Protein AF-A0A964M1Y5-F1 (afdb_monomer_lite)

Secondary structure (DSSP, 8-state):
----SS-HHHHHHHHHHH-GGGSSTTHHHHHHHHHHHHHHHHHHHHHHHHHHHTSHHHHHHHHHHHHHHHHH-

Sequence (73 aa):
MAVAIVSPNITADLLVESSPGLDSPQGDVYLQALSALLQPALDQVVAAYQAASATRSTQRAFRRFLVNLAEEG

Structure (mmCIF, N/CA/C/O backbone):
data_AF-A0A964M1Y5-F1
#
_entry.id   AF-A0A964M1Y5-F1
#
loop_
_atom_site.group_PDB
_atom_site.id
_atom_site.type_symbol
_atom_site.label_atom_id
_atom_site.label_alt_id
_atom_site.label_comp_id
_atom_site.label_asym_id
_atom_site.label_entity_id
_atom_site.label_seq_id
_atom_site.pdbx_PDB_ins_code
_atom_site.Cartn_x
_atom_site.Cartn_y
_atom_site.Cartn_z
_atom_site.occupancy
_atom_site.B_iso_or_equiv
_atom_site.auth_seq_id
_atom_site.auth_comp_id
_atom_site.auth_asym_id
_atom_site.auth_atom_id
_atom_site.pdbx_PDB_model_num
ATOM 1 N N . MET A 1 1 ? 8.884 6.263 16.870 1.00 33.59 1 MET A N 1
ATOM 2 C CA . MET A 1 1 ? 9.467 5.638 15.666 1.00 33.59 1 MET A CA 1
ATOM 3 C C . MET A 1 1 ? 8.360 4.848 14.997 1.00 33.59 1 MET A C 1
ATOM 5 O O . MET A 1 1 ? 7.916 3.864 15.574 1.00 33.59 1 MET A O 1
ATOM 9 N N . ALA A 1 2 ? 7.825 5.345 13.881 1.00 40.59 2 ALA A N 1
ATOM 10 C CA . ALA A 1 2 ? 6.820 4.615 13.117 1.00 40.59 2 ALA A CA 1
ATOM 11 C C . ALA A 1 2 ? 7.521 3.414 12.477 1.00 40.59 2 ALA A C 1
ATOM 13 O O . ALA A 1 2 ? 8.426 3.583 11.665 1.00 40.59 2 ALA A O 1
ATOM 14 N N . VAL A 1 3 ?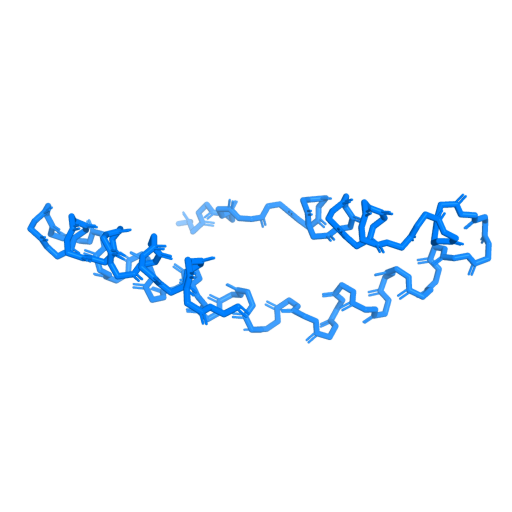 7.165 2.210 12.919 1.00 44.25 3 VAL A N 1
ATOM 15 C CA . VAL A 1 3 ? 7.560 0.977 12.240 1.00 44.25 3 VAL A CA 1
ATOM 16 C C . VAL A 1 3 ? 6.969 1.077 10.840 1.00 44.25 3 VAL A C 1
ATOM 18 O O . VAL A 1 3 ? 5.753 1.216 10.709 1.00 44.25 3 VAL A O 1
ATOM 21 N N . ALA A 1 4 ? 7.812 1.090 9.809 1.00 48.22 4 ALA A N 1
ATOM 22 C CA . ALA A 1 4 ? 7.357 0.986 8.432 1.00 48.22 4 ALA A CA 1
ATOM 23 C C . ALA A 1 4 ? 6.652 -0.372 8.297 1.00 48.22 4 ALA A C 1
ATOM 25 O O . ALA A 1 4 ? 7.295 -1.415 8.253 1.00 48.22 4 ALA A O 1
ATOM 26 N N . ILE A 1 5 ? 5.317 -0.361 8.357 1.00 52.03 5 ILE A N 1
ATOM 27 C CA . ILE A 1 5 ? 4.479 -1.570 8.285 1.00 52.03 5 ILE A CA 1
ATOM 28 C C . ILE A 1 5 ? 4.582 -2.198 6.885 1.00 52.03 5 ILE A C 1
ATOM 30 O O . ILE A 1 5 ? 4.349 -3.391 6.720 1.00 52.03 5 ILE A O 1
ATOM 34 N N . VAL A 1 6 ? 4.998 -1.408 5.895 1.00 51.69 6 VAL A N 1
ATOM 35 C CA . VAL A 1 6 ? 5.286 -1.851 4.536 1.00 51.69 6 VAL A CA 1
ATOM 36 C C . VAL A 1 6 ? 6.764 -1.594 4.284 1.00 51.69 6 VAL A C 1
ATOM 38 O O . VAL A 1 6 ? 7.199 -0.450 4.163 1.00 51.69 6 VAL A O 1
ATOM 41 N N . SER A 1 7 ? 7.551 -2.667 4.272 1.00 57.22 7 SER A N 1
ATOM 42 C CA . SER A 1 7 ? 8.928 -2.594 3.796 1.00 57.22 7 SER A CA 1
ATOM 43 C C . SER A 1 7 ? 8.892 -2.271 2.299 1.00 57.22 7 SER A C 1
ATOM 45 O O . SER A 1 7 ? 8.094 -2.889 1.598 1.00 57.22 7 SER A O 1
ATOM 47 N N . PRO A 1 8 ? 9.753 -1.381 1.778 1.00 59.31 8 PRO A N 1
ATOM 48 C CA . PRO A 1 8 ? 9.821 -1.090 0.341 1.00 59.31 8 PRO A CA 1
ATOM 49 C C . PRO A 1 8 ? 10.033 -2.352 -0.515 1.00 59.31 8 PRO A C 1
ATOM 51 O O . PRO A 1 8 ? 9.601 -2.395 -1.662 1.00 59.31 8 PRO A O 1
ATOM 54 N N . ASN A 1 9 ? 10.602 -3.409 0.074 1.00 63.78 9 ASN A N 1
ATOM 55 C CA . ASN A 1 9 ? 10.711 -4.728 -0.547 1.00 63.78 9 ASN A CA 1
ATOM 56 C C . ASN A 1 9 ? 9.345 -5.359 -0.861 1.00 63.78 9 ASN A C 1
ATOM 58 O O . ASN A 1 9 ? 9.195 -5.925 -1.928 1.00 63.78 9 ASN A O 1
ATOM 62 N N . ILE A 1 10 ? 8.330 -5.202 -0.001 1.00 69.38 10 ILE A N 1
ATOM 63 C CA . ILE A 1 10 ? 6.988 -5.766 -0.244 1.00 69.38 10 ILE A CA 1
A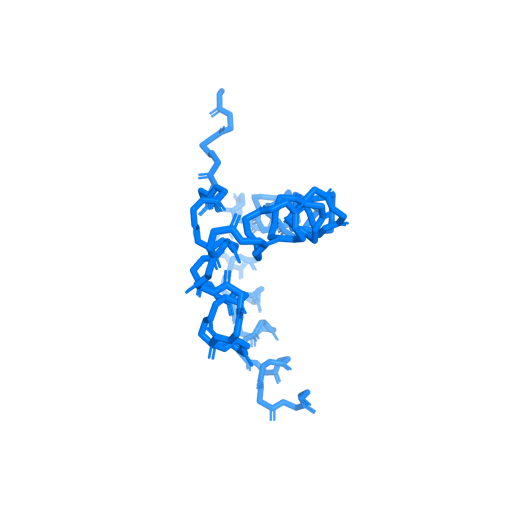TOM 64 C C . ILE A 1 10 ? 6.346 -5.110 -1.471 1.00 69.38 10 ILE A C 1
ATOM 66 O O . ILE A 1 10 ? 5.708 -5.786 -2.270 1.00 69.38 10 ILE A O 1
ATOM 70 N N . THR A 1 11 ? 6.524 -3.798 -1.643 1.00 71.69 11 THR A N 1
ATOM 71 C CA . THR A 1 11 ? 6.016 -3.082 -2.821 1.00 71.69 11 THR A CA 1
ATOM 72 C C . THR A 1 11 ? 6.683 -3.586 -4.098 1.00 71.69 11 THR A C 1
ATOM 74 O O . THR A 1 11 ? 5.996 -3.838 -5.083 1.00 71.69 11 THR A O 1
ATOM 77 N N . ALA A 1 12 ? 8.007 -3.766 -4.074 1.00 72.00 12 ALA A N 1
ATOM 78 C CA . ALA A 1 12 ? 8.753 -4.307 -5.205 1.00 72.00 12 ALA A CA 1
ATOM 79 C C . ALA A 1 12 ? 8.344 -5.757 -5.523 1.00 72.00 12 ALA A C 1
ATOM 81 O O . ALA A 1 12 ? 8.067 -6.065 -6.680 1.00 72.00 12 ALA A O 1
ATOM 82 N N . ASP A 1 13 ? 8.218 -6.607 -4.503 1.00 77.25 13 ASP A N 1
ATOM 83 C CA . ASP A 1 13 ? 7.811 -8.008 -4.643 1.00 77.25 13 ASP A CA 1
ATOM 84 C C . ASP A 1 13 ? 6.409 -8.122 -5.273 1.00 77.25 13 ASP A C 1
ATOM 86 O O . ASP A 1 13 ? 6.218 -8.883 -6.219 1.00 77.25 13 ASP A O 1
ATOM 90 N N . LEU A 1 14 ? 5.443 -7.305 -4.831 1.00 77.00 14 LEU A N 1
ATOM 91 C CA . LEU A 1 14 ? 4.082 -7.276 -5.392 1.00 77.00 14 LEU A CA 1
ATOM 92 C C . LEU A 1 14 ? 4.038 -6.746 -6.834 1.00 77.00 14 LEU A C 1
ATOM 94 O O . LEU A 1 14 ? 3.225 -7.201 -7.644 1.00 77.00 14 LEU A O 1
ATOM 98 N N . LEU A 1 15 ? 4.897 -5.778 -7.171 1.00 78.19 15 LEU A N 1
ATOM 99 C CA . LEU A 1 15 ? 5.025 -5.268 -8.538 1.00 78.19 15 LEU A CA 1
ATOM 100 C C . LEU A 1 15 ? 5.600 -6.334 -9.477 1.00 78.19 15 LEU A C 1
ATOM 102 O O . LEU A 1 15 ? 5.111 -6.474 -10.598 1.00 78.19 15 LEU A O 1
ATOM 106 N N . VAL A 1 16 ? 6.588 -7.106 -9.017 1.00 81.00 16 VAL A N 1
ATOM 107 C CA . VAL A 1 16 ? 7.141 -8.250 -9.758 1.00 81.00 16 VAL A CA 1
ATOM 108 C C . VAL A 1 16 ? 6.112 -9.368 -9.895 1.00 81.00 16 VAL A C 1
ATOM 110 O O . VAL A 1 16 ? 5.947 -9.904 -10.987 1.00 81.00 16 VAL A O 1
ATOM 113 N N . GLU A 1 17 ? 5.375 -9.688 -8.830 1.00 80.56 17 GLU A N 1
ATOM 114 C CA . GLU A 1 17 ? 4.312 -10.698 -8.862 1.00 80.56 17 GLU A CA 1
ATOM 115 C C . GLU A 1 17 ? 3.218 -10.333 -9.877 1.00 80.56 17 GLU A C 1
ATOM 117 O O . GLU A 1 17 ? 2.775 -11.174 -10.659 1.00 80.56 17 GLU A O 1
ATOM 122 N N . SER A 1 18 ? 2.836 -9.054 -9.927 1.00 78.12 18 SER A N 1
ATOM 123 C CA . SER A 1 18 ? 1.839 -8.541 -10.876 1.00 78.12 18 SER A CA 1
ATOM 124 C C . SER A 1 18 ? 2.378 -8.420 -12.307 1.00 78.12 18 SER A C 1
ATOM 126 O O . SER A 1 18 ? 1.612 -8.474 -13.269 1.00 78.12 18 SER A O 1
ATOM 128 N N . SER A 1 19 ? 3.690 -8.228 -12.467 1.00 75.25 19 SER A N 1
ATOM 129 C CA . SER A 1 19 ? 4.352 -8.062 -13.760 1.00 75.25 19 SER A CA 1
ATOM 130 C C . SER A 1 19 ? 5.757 -8.686 -13.749 1.00 75.25 19 SER A C 1
ATOM 132 O O . SER A 1 19 ? 6.749 -7.974 -13.550 1.00 75.25 19 SER A O 1
ATOM 134 N N . PRO A 1 20 ? 5.877 -9.988 -14.080 1.00 77.31 20 PRO A N 1
ATOM 135 C CA . PRO A 1 20 ? 7.142 -10.728 -14.007 1.00 77.31 20 PRO A CA 1
ATOM 136 C C . PRO A 1 20 ? 8.267 -10.160 -14.884 1.00 77.31 20 PRO A C 1
ATOM 138 O O . PRO A 1 20 ? 9.439 -10.388 -14.617 1.00 77.31 20 PRO A O 1
ATOM 141 N N . GLY A 1 21 ? 7.935 -9.385 -15.925 1.00 72.69 21 GLY A N 1
ATOM 142 C CA . GLY A 1 21 ? 8.925 -8.720 -16.784 1.00 72.69 21 GLY A CA 1
ATOM 143 C C . GLY A 1 21 ? 9.760 -7.641 -16.077 1.00 72.69 21 GLY A C 1
ATOM 144 O O . GLY A 1 21 ? 10.764 -7.185 -16.629 1.00 72.69 21 GLY A O 1
ATOM 145 N N . LEU A 1 22 ? 9.358 -7.238 -14.868 1.00 70.62 22 LEU A N 1
ATOM 146 C CA . LEU A 1 22 ? 10.111 -6.313 -14.026 1.00 70.62 22 LEU A CA 1
ATOM 147 C C . LEU A 1 22 ? 11.288 -6.986 -13.303 1.00 70.62 22 LEU A C 1
ATOM 149 O O . LEU A 1 22 ? 12.214 -6.275 -12.931 1.00 70.62 22 LEU A O 1
ATOM 153 N N . ASP A 1 23 ? 11.308 -8.321 -13.189 1.00 75.06 23 ASP A N 1
ATOM 154 C CA . ASP A 1 23 ? 12.443 -9.105 -12.668 1.00 75.06 23 ASP A CA 1
ATOM 155 C C . ASP A 1 23 ? 13.530 -9.272 -13.745 1.00 75.06 23 ASP A C 1
ATOM 157 O O . ASP A 1 23 ? 13.863 -10.360 -14.219 1.00 75.06 23 ASP A O 1
ATOM 161 N N . SER A 1 24 ? 14.016 -8.141 -14.249 1.00 75.44 24 SER A N 1
ATOM 162 C CA . SER A 1 24 ? 15.091 -8.087 -15.231 1.00 75.44 24 SER A CA 1
ATOM 163 C C . SER A 1 24 ? 16.047 -6.942 -14.893 1.00 75.44 24 SER A C 1
ATOM 165 O O . SER A 1 24 ? 15.619 -5.933 -14.336 1.00 75.44 24 SER A O 1
ATOM 167 N N . PRO A 1 25 ? 17.329 -7.014 -15.299 1.00 70.44 25 PRO A N 1
ATOM 168 C CA . PRO A 1 25 ? 18.314 -5.972 -14.980 1.00 70.44 25 PRO A CA 1
ATOM 169 C C . PRO A 1 25 ? 17.943 -4.577 -15.514 1.00 70.44 25 PRO A C 1
ATOM 171 O O . PRO A 1 25 ? 18.465 -3.562 -15.066 1.00 70.44 25 PRO A O 1
ATOM 174 N N . GLN A 1 26 ? 17.073 -4.525 -16.526 1.00 73.19 26 GLN A N 1
ATOM 175 C CA . GLN A 1 26 ? 16.534 -3.290 -17.101 1.00 73.19 26 GLN A CA 1
ATOM 176 C C . GLN A 1 26 ? 15.238 -2.860 -16.390 1.00 73.19 26 GLN A C 1
ATOM 178 O O . GLN A 1 26 ? 14.918 -1.673 -16.368 1.00 73.19 26 GLN A O 1
ATOM 183 N N . GLY A 1 27 ? 14.520 -3.815 -15.791 1.00 71.88 27 GLY A N 1
ATOM 184 C CA . GLY A 1 27 ? 13.306 -3.632 -15.003 1.00 71.88 27 GLY A CA 1
ATOM 185 C C . GLY A 1 27 ? 13.543 -2.978 -13.643 1.00 71.88 27 GLY A C 1
ATOM 186 O O . GLY A 1 27 ? 12.673 -2.234 -13.206 1.00 71.88 27 GLY A O 1
ATOM 187 N N . ASP A 1 28 ? 14.724 -3.136 -13.036 1.00 76.56 28 ASP A N 1
ATOM 188 C CA . ASP A 1 28 ? 15.072 -2.554 -11.725 1.00 76.56 28 ASP A CA 1
ATOM 189 C C . ASP A 1 28 ? 14.836 -1.037 -11.641 1.00 76.56 28 ASP A C 1
ATOM 191 O O . ASP A 1 28 ? 14.318 -0.524 -10.646 1.00 76.56 28 ASP A O 1
ATOM 195 N N . VAL A 1 29 ? 15.169 -0.298 -12.706 1.00 79.88 29 VAL A N 1
ATOM 196 C CA . VAL A 1 29 ? 14.960 1.159 -12.768 1.00 79.88 29 VAL A CA 1
ATOM 197 C C . VAL A 1 29 ? 13.468 1.498 -12.795 1.00 79.88 29 VAL A C 1
ATOM 199 O O . VAL A 1 29 ? 13.023 2.428 -12.119 1.00 79.88 29 VAL A O 1
ATOM 202 N N . TYR A 1 30 ? 12.677 0.725 -13.543 1.00 77.88 30 TYR A N 1
ATOM 203 C CA . TYR A 1 30 ? 11.224 0.886 -13.601 1.00 77.88 30 TYR A CA 1
ATOM 204 C C . TYR A 1 30 ? 10.560 0.477 -12.287 1.00 77.88 30 TYR A C 1
ATOM 206 O O . TYR A 1 30 ? 9.646 1.158 -11.833 1.00 77.88 30 TYR A O 1
ATOM 214 N N . LEU A 1 31 ? 11.061 -0.574 -11.642 1.00 79.62 31 LEU A N 1
ATOM 215 C CA . LEU A 1 31 ? 10.645 -1.034 -10.323 1.00 79.62 31 LEU A CA 1
ATOM 216 C C . LEU A 1 31 ? 10.862 0.034 -9.257 1.00 79.62 31 LEU A C 1
ATOM 218 O O . LEU A 1 31 ? 9.946 0.325 -8.488 1.00 79.62 31 LEU A O 1
ATOM 222 N N . GLN A 1 32 ? 12.039 0.664 -9.238 1.00 80.12 32 GLN A N 1
ATOM 223 C CA . GLN A 1 32 ? 12.323 1.772 -8.328 1.00 80.12 32 GLN A CA 1
ATOM 224 C C . GLN A 1 32 ? 11.424 2.977 -8.603 1.00 80.12 32 GLN A C 1
ATOM 226 O O . GLN A 1 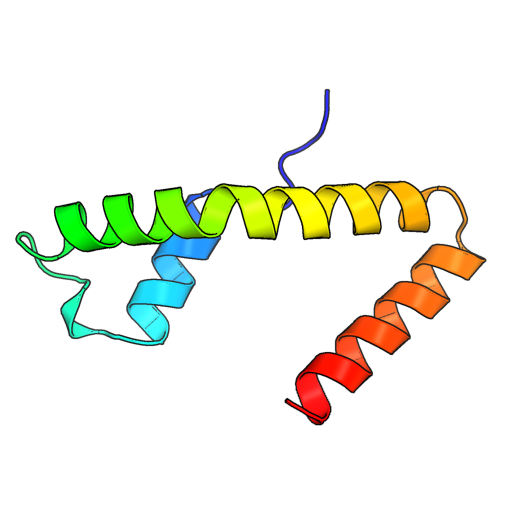32 ? 10.878 3.551 -7.662 1.00 80.12 32 GLN A O 1
ATOM 231 N N . ALA A 1 33 ? 11.230 3.346 -9.871 1.00 81.19 33 ALA A N 1
ATOM 232 C CA . ALA A 1 33 ? 10.371 4.468 -10.238 1.00 81.19 33 ALA A CA 1
ATOM 233 C C . ALA A 1 33 ? 8.904 4.221 -9.844 1.00 81.19 33 ALA A C 1
ATOM 235 O O . ALA A 1 33 ? 8.272 5.085 -9.238 1.00 81.19 33 ALA A O 1
ATOM 236 N N . LEU A 1 34 ? 8.376 3.030 -10.132 1.00 79.62 34 LEU A N 1
ATOM 237 C CA . LEU A 1 34 ? 7.020 2.623 -9.758 1.00 79.62 34 LEU A CA 1
ATOM 238 C C . LEU A 1 34 ? 6.852 2.560 -8.239 1.00 79.62 34 LEU A C 1
ATOM 240 O O . LEU A 1 34 ? 5.882 3.098 -7.709 1.00 79.62 34 LEU A O 1
ATOM 244 N N . SER A 1 35 ? 7.820 1.979 -7.531 1.00 81.31 35 SER A N 1
ATOM 245 C CA . SER A 1 35 ? 7.808 1.929 -6.066 1.00 81.31 35 SER A CA 1
ATOM 246 C C . SER A 1 35 ? 7.805 3.335 -5.467 1.00 81.31 35 SER A C 1
ATOM 248 O O . SER A 1 35 ? 6.999 3.620 -4.588 1.00 81.31 35 SER A O 1
ATOM 250 N N . ALA A 1 36 ? 8.634 4.247 -5.983 1.00 82.50 36 ALA A N 1
ATOM 251 C CA . ALA A 1 36 ? 8.685 5.634 -5.526 1.00 82.50 36 ALA A CA 1
ATOM 252 C C . ALA A 1 36 ? 7.383 6.406 -5.797 1.00 82.50 36 ALA A C 1
ATOM 254 O O . ALA A 1 36 ? 6.988 7.238 -4.983 1.00 82.50 36 ALA A O 1
ATOM 255 N N . LEU A 1 37 ? 6.698 6.124 -6.911 1.00 83.44 37 LEU A N 1
ATOM 256 C CA . LEU A 1 37 ? 5.393 6.714 -7.225 1.00 83.44 37 LEU A CA 1
ATOM 257 C C . LEU A 1 37 ? 4.279 6.195 -6.308 1.00 83.44 37 LEU A C 1
ATOM 259 O O . LEU A 1 37 ? 3.371 6.950 -5.964 1.00 83.44 37 LEU A O 1
ATOM 263 N N . LEU A 1 38 ? 4.344 4.924 -5.910 1.00 80.50 38 LEU A N 1
ATOM 264 C CA . LEU A 1 38 ? 3.337 4.282 -5.062 1.00 80.50 38 LEU A CA 1
ATOM 265 C C . LEU A 1 38 ? 3.564 4.527 -3.566 1.00 80.50 38 LEU A C 1
ATOM 267 O O . LEU A 1 38 ? 2.601 4.530 -2.797 1.00 80.50 38 LEU A O 1
ATOM 271 N N . GLN A 1 39 ? 4.808 4.780 -3.151 1.00 79.94 39 GLN A N 1
ATOM 272 C CA . GLN A 1 39 ? 5.181 4.963 -1.748 1.00 79.94 39 GLN A CA 1
ATOM 273 C C . GLN A 1 39 ? 4.318 6.005 -1.009 1.00 79.94 39 GLN A C 1
ATOM 275 O O . GLN A 1 39 ? 3.820 5.675 0.066 1.00 79.94 39 GLN A O 1
ATOM 280 N N . PRO A 1 40 ? 4.025 7.205 -1.558 1.00 84.62 40 PRO A N 1
ATOM 281 C CA . PRO A 1 40 ? 3.206 8.197 -0.859 1.00 84.62 40 PRO A CA 1
ATOM 282 C C . PRO A 1 40 ? 1.775 7.720 -0.584 1.00 84.62 40 PRO A C 1
ATOM 284 O O . PRO A 1 40 ? 1.199 8.049 0.452 1.00 84.62 40 PRO A O 1
ATOM 287 N N . ALA A 1 41 ? 1.191 6.943 -1.501 1.00 82.38 41 ALA A N 1
ATOM 288 C CA . ALA A 1 41 ? -0.147 6.386 -1.324 1.00 82.38 41 ALA A CA 1
ATOM 289 C C . ALA A 1 41 ? -0.142 5.271 -0.267 1.00 82.38 41 ALA A C 1
ATOM 291 O O . ALA A 1 41 ? -1.012 5.234 0.605 1.00 82.38 41 ALA A O 1
ATOM 292 N N . LEU A 1 42 ? 0.874 4.404 -0.291 1.00 79.56 42 LEU A N 1
ATOM 293 C CA . LEU A 1 42 ? 1.063 3.362 0.720 1.00 79.56 42 LEU A CA 1
ATOM 294 C C . LEU A 1 42 ? 1.279 3.962 2.114 1.00 79.56 42 LEU A C 1
ATOM 296 O O . LEU A 1 42 ? 0.656 3.516 3.078 1.00 79.56 42 LEU A O 1
ATOM 300 N N . ASP A 1 43 ? 2.085 5.018 2.218 1.00 81.50 43 ASP A N 1
ATOM 301 C CA . ASP A 1 43 ? 2.331 5.729 3.471 1.00 81.50 43 ASP A CA 1
ATOM 302 C C . ASP A 1 43 ? 1.032 6.324 4.043 1.00 81.50 43 ASP A C 1
ATOM 304 O O . ASP A 1 43 ? 0.797 6.243 5.251 1.00 81.50 43 ASP A O 1
ATOM 308 N N . GLN A 1 44 ? 0.142 6.856 3.194 1.00 82.94 44 GLN A N 1
ATOM 309 C CA . GLN A 1 44 ? -1.179 7.335 3.623 1.00 82.94 44 GLN A CA 1
ATOM 310 C C . GLN A 1 44 ? -2.060 6.208 4.172 1.00 82.94 44 GLN A C 1
ATOM 312 O O . GLN A 1 44 ? -2.691 6.382 5.218 1.00 82.94 44 GLN A O 1
ATOM 317 N N . VAL A 1 45 ? -2.086 5.044 3.517 1.00 80.19 45 VAL A N 1
ATOM 318 C CA . VAL A 1 45 ? -2.846 3.876 3.993 1.00 80.19 45 VAL A CA 1
ATOM 319 C C . VAL A 1 45 ? -2.292 3.378 5.328 1.00 80.19 45 VAL A C 1
ATOM 321 O O . VAL A 1 45 ? -3.060 3.106 6.253 1.00 80.19 45 VAL A O 1
ATOM 324 N N . VAL A 1 46 ? -0.966 3.317 5.473 1.00 80.50 46 VAL A N 1
ATOM 325 C CA . VAL A 1 46 ? -0.304 2.936 6.729 1.00 80.50 46 VAL A CA 1
ATOM 326 C C . VAL A 1 46 ? -0.612 3.939 7.839 1.00 80.50 46 VAL A C 1
ATOM 328 O O . VAL A 1 46 ? -0.945 3.526 8.949 1.00 80.50 46 VAL A O 1
ATOM 331 N N . ALA A 1 47 ? -0.555 5.243 7.562 1.00 81.38 47 ALA A N 1
ATOM 332 C CA . ALA A 1 47 ? -0.888 6.281 8.535 1.00 81.38 47 ALA A CA 1
ATOM 333 C C . ALA A 1 47 ? -2.361 6.203 8.974 1.00 81.38 47 ALA A C 1
ATOM 335 O O . ALA A 1 47 ? -2.657 6.263 10.170 1.00 81.38 47 ALA A O 1
ATOM 336 N N . ALA A 1 48 ? -3.282 5.995 8.028 1.00 80.00 48 ALA A N 1
ATOM 337 C CA . ALA A 1 48 ? -4.699 5.796 8.316 1.00 80.00 48 ALA A CA 1
ATOM 338 C C . ALA A 1 48 ? -4.933 4.534 9.162 1.00 80.00 48 ALA A C 1
ATOM 340 O O . ALA A 1 48 ? -5.674 4.576 10.147 1.00 80.00 48 ALA A O 1
ATOM 341 N N . TYR A 1 49 ? -4.247 3.433 8.840 1.00 76.81 49 TYR A N 1
ATOM 342 C CA . TYR A 1 49 ? -4.289 2.211 9.640 1.00 76.81 49 TYR A CA 1
ATOM 343 C C . TYR A 1 49 ? -3.754 2.447 11.055 1.00 76.81 49 TYR A C 1
ATOM 345 O O . TYR A 1 49 ? -4.389 2.031 12.021 1.00 76.81 49 TYR A O 1
ATOM 353 N N . GLN A 1 50 ? -2.622 3.140 11.207 1.00 78.44 50 GLN A N 1
ATOM 354 C CA . GLN A 1 50 ? -2.054 3.464 12.518 1.00 78.44 50 GLN A CA 1
ATOM 355 C C . GLN A 1 50 ? -3.036 4.288 13.359 1.00 78.44 50 GLN A C 1
ATOM 357 O O . GLN A 1 50 ? -3.298 3.929 14.509 1.00 78.44 50 GLN A O 1
ATOM 362 N N . ALA A 1 51 ? -3.653 5.316 12.772 1.00 80.62 51 ALA A N 1
ATOM 363 C CA . ALA A 1 51 ? -4.680 6.121 13.428 1.00 80.62 51 ALA A CA 1
ATOM 364 C C . ALA A 1 51 ? -5.903 5.281 13.846 1.00 80.62 51 ALA A C 1
ATOM 366 O O . ALA A 1 51 ? -6.368 5.380 14.981 1.00 80.62 51 ALA A O 1
ATOM 367 N N . ALA A 1 52 ? -6.384 4.394 12.971 1.00 75.81 52 ALA A N 1
ATOM 368 C CA . ALA A 1 52 ? -7.489 3.484 13.271 1.00 75.81 52 ALA A CA 1
ATOM 369 C C . ALA A 1 52 ? -7.117 2.421 14.321 1.00 75.81 52 ALA A C 1
ATOM 371 O O . ALA A 1 52 ? -7.960 1.989 15.107 1.00 75.81 52 ALA A O 1
ATOM 372 N N . SER A 1 53 ? -5.852 2.004 14.367 1.00 74.00 53 SER A N 1
ATOM 373 C CA . SER A 1 53 ? -5.351 0.988 15.297 1.00 74.00 53 SER A 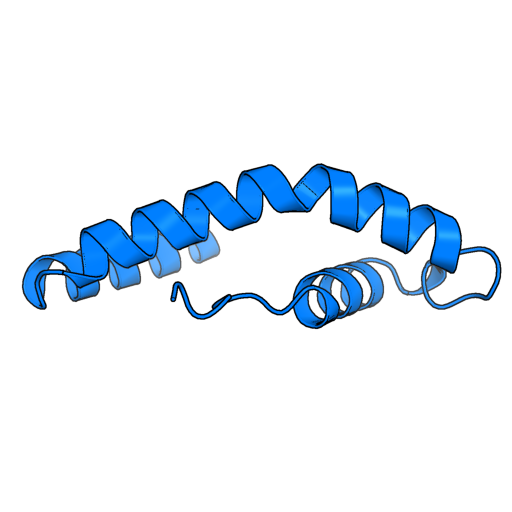CA 1
ATOM 374 C C . SER A 1 53 ? -5.195 1.485 16.738 1.00 74.00 53 SER A C 1
ATOM 376 O O . SER A 1 53 ? -5.043 0.669 17.647 1.00 74.00 53 SER A O 1
ATOM 378 N N . ALA A 1 54 ? -5.315 2.798 16.972 1.00 78.81 54 ALA A N 1
ATOM 379 C CA . ALA A 1 54 ? -5.282 3.395 18.307 1.00 78.81 54 ALA A CA 1
ATOM 380 C C . ALA A 1 54 ? -6.408 2.882 19.227 1.00 78.81 54 ALA A C 1
ATOM 382 O O . ALA A 1 54 ? -6.303 2.956 20.449 1.00 78.81 54 ALA A O 1
ATOM 383 N N . THR A 1 55 ? -7.496 2.344 18.665 1.00 81.88 55 THR A N 1
ATOM 384 C CA . THR A 1 55 ? -8.600 1.745 19.427 1.00 81.88 55 THR A CA 1
ATOM 385 C C . THR A 1 55 ? -8.954 0.372 18.858 1.00 81.88 55 THR A C 1
ATOM 387 O O . THR A 1 55 ? -9.179 0.229 17.659 1.00 81.88 55 THR A O 1
ATOM 390 N N . ARG A 1 56 ? -9.065 -0.658 19.712 1.00 77.50 56 ARG A N 1
ATOM 391 C CA . ARG A 1 56 ? -9.342 -2.046 19.272 1.00 77.50 56 ARG A CA 1
ATOM 392 C C . ARG A 1 56 ? -10.634 -2.196 18.455 1.00 77.50 56 ARG A C 1
ATOM 394 O O . ARG A 1 56 ? -10.699 -3.054 17.575 1.00 77.50 56 ARG A O 1
ATOM 401 N N . SER A 1 57 ? -11.666 -1.406 18.754 1.00 82.25 57 SER A N 1
ATOM 402 C CA . SER A 1 57 ? -12.929 -1.397 18.000 1.00 82.25 57 SER A CA 1
ATOM 403 C C . SER A 1 57 ? -12.727 -0.849 16.587 1.00 82.25 57 SER A C 1
ATOM 405 O O . SER A 1 57 ? -13.108 -1.502 15.616 1.00 82.25 57 SER A O 1
ATOM 407 N N . THR A 1 58 ? -12.061 0.298 16.475 1.00 79.19 58 THR A N 1
ATOM 408 C CA . THR A 1 58 ? -11.748 0.969 15.211 1.00 79.19 58 THR A CA 1
ATOM 409 C C . THR A 1 58 ? -10.805 0.129 14.349 1.00 79.19 58 THR A C 1
ATOM 411 O O . THR A 1 58 ? -11.056 -0.031 13.159 1.00 79.19 58 THR A O 1
ATOM 414 N N . GLN A 1 59 ? -9.813 -0.538 14.947 1.00 78.94 59 GLN A N 1
ATOM 415 C CA . GLN A 1 59 ? -8.944 -1.491 14.251 1.00 78.94 59 GLN A CA 1
ATOM 416 C C . GLN A 1 59 ? -9.735 -2.648 13.622 1.00 78.94 59 GLN A C 1
ATOM 418 O O . GLN A 1 59 ? -9.504 -3.020 12.473 1.00 78.94 59 GLN A O 1
ATOM 423 N N . ARG A 1 60 ? -10.682 -3.234 14.371 1.00 82.69 60 ARG A N 1
ATOM 424 C CA . ARG A 1 60 ? -11.540 -4.320 13.870 1.00 82.69 60 ARG A CA 1
ATOM 425 C C . ARG A 1 60 ? -12.440 -3.855 12.731 1.00 82.69 60 ARG A C 1
ATOM 427 O O . ARG A 1 60 ? -12.590 -4.592 11.760 1.00 82.69 60 ARG A O 1
ATOM 434 N N . ALA A 1 61 ? -13.029 -2.667 12.852 1.00 83.31 61 ALA A N 1
ATOM 435 C CA . ALA A 1 61 ? -13.863 -2.083 11.807 1.00 83.31 61 ALA A CA 1
ATOM 436 C C . ALA A 1 61 ? -13.045 -1.798 10.540 1.00 83.31 61 ALA A C 1
ATOM 438 O O . ALA A 1 61 ? -13.442 -2.207 9.455 1.00 83.31 61 ALA A O 1
ATOM 439 N N . PHE A 1 62 ? -11.861 -1.202 10.688 1.00 79.88 62 PHE A N 1
ATOM 440 C CA . PHE A 1 62 ? -10.965 -0.903 9.575 1.00 79.88 62 PHE A CA 1
ATOM 441 C C . PHE A 1 62 ? -10.452 -2.172 8.884 1.00 79.88 62 PHE A C 1
ATOM 443 O O . PHE A 1 62 ? -10.435 -2.247 7.663 1.00 79.88 62 PHE A O 1
ATOM 450 N N . ARG A 1 63 ? -10.119 -3.225 9.643 1.00 80.88 63 ARG A N 1
ATOM 451 C CA . ARG A 1 63 ? -9.740 -4.520 9.059 1.00 80.88 63 ARG A CA 1
ATOM 452 C C . ARG A 1 63 ? -10.870 -5.128 8.226 1.00 80.88 63 ARG A C 1
ATOM 454 O O . ARG A 1 63 ? -10.596 -5.672 7.167 1.00 80.88 63 ARG A O 1
ATOM 461 N N . ARG A 1 64 ? -12.122 -5.041 8.690 1.00 84.56 64 ARG A N 1
ATOM 462 C CA . ARG A 1 64 ? -13.288 -5.497 7.911 1.00 84.56 64 ARG A CA 1
ATOM 463 C C . ARG A 1 64 ? -13.495 -4.654 6.658 1.00 84.56 64 ARG A C 1
ATOM 465 O O . ARG A 1 64 ? -13.740 -5.215 5.605 1.00 84.56 64 ARG A O 1
ATOM 472 N N . PHE A 1 65 ? -13.350 -3.336 6.773 1.00 82.31 65 PHE A N 1
ATOM 473 C CA . PHE A 1 65 ? -13.423 -2.431 5.629 1.00 82.31 65 PHE A CA 1
ATOM 474 C C . PHE A 1 65 ? -12.389 -2.788 4.554 1.00 82.31 65 PHE A C 1
ATOM 476 O O . PHE A 1 65 ? -12.752 -2.900 3.392 1.00 82.31 65 PHE A O 1
ATOM 483 N N . LEU A 1 66 ? -11.135 -3.045 4.941 1.00 80.81 66 LEU A N 1
ATOM 484 C CA . LEU A 1 66 ? -10.089 -3.459 4.001 1.00 80.81 66 LEU A CA 1
ATOM 485 C C . LEU A 1 66 ? -10.380 -4.805 3.327 1.00 80.81 66 LEU A C 1
ATOM 487 O O . LEU A 1 66 ? -10.117 -4.943 2.140 1.00 80.81 66 LEU A O 1
ATOM 491 N N . VAL A 1 67 ? -10.907 -5.787 4.068 1.00 82.56 67 VAL A N 1
ATOM 492 C CA . VAL A 1 67 ? -11.292 -7.088 3.490 1.00 82.56 67 VAL A CA 1
ATOM 493 C C . VAL A 1 67 ? -12.397 -6.901 2.456 1.00 82.56 67 VAL A C 1
ATOM 495 O O . VAL A 1 67 ? -12.247 -7.367 1.336 1.00 82.56 67 VAL A O 1
ATOM 498 N N . ASN A 1 68 ? -13.449 -6.154 2.795 1.00 83.38 68 ASN A N 1
ATOM 499 C CA . ASN A 1 68 ? -14.545 -5.893 1.863 1.00 83.38 68 ASN A CA 1
ATOM 500 C C . ASN A 1 68 ? -14.066 -5.120 0.623 1.00 83.38 68 ASN A C 1
ATOM 502 O O . ASN A 1 68 ? -14.469 -5.434 -0.488 1.00 83.38 68 ASN A O 1
ATOM 506 N N . LEU A 1 69 ? -13.173 -4.141 0.800 1.00 79.81 69 LEU A N 1
ATOM 507 C CA . LEU A 1 69 ? -12.596 -3.382 -0.311 1.00 79.81 69 LEU A CA 1
ATOM 508 C C . LEU A 1 69 ? -11.806 -4.281 -1.275 1.00 79.81 69 LEU A C 1
ATOM 510 O O . LEU A 1 69 ? -11.868 -4.077 -2.479 1.00 79.81 69 LEU A O 1
ATOM 514 N N . ALA A 1 70 ? -11.075 -5.266 -0.748 1.00 75.75 70 ALA A N 1
ATOM 515 C CA . ALA A 1 70 ? -10.308 -6.216 -1.551 1.00 75.75 70 ALA A CA 1
ATOM 516 C C . ALA A 1 70 ? -11.180 -7.276 -2.252 1.00 75.75 70 ALA A C 1
ATOM 518 O O . ALA A 1 70 ? -10.716 -7.907 -3.193 1.00 75.75 70 ALA A O 1
ATOM 519 N N . GLU A 1 71 ? -12.411 -7.499 -1.787 1.00 74.69 71 GLU A N 1
ATOM 520 C CA . GLU A 1 71 ? -13.373 -8.407 -2.427 1.00 74.69 71 GLU A CA 1
ATOM 521 C C . GLU A 1 71 ? -14.210 -7.711 -3.519 1.00 74.69 71 GLU A C 1
ATOM 523 O O . GLU A 1 71 ? -14.702 -8.384 -4.424 1.00 74.69 71 GLU A O 1
ATOM 528 N N . GLU A 1 72 ? -14.382 -6.386 -3.447 1.00 66.19 72 GLU A N 1
ATOM 529 C CA . GLU A 1 72 ? -15.213 -5.601 -4.378 1.00 66.19 72 GLU A CA 1
ATOM 530 C C . GLU A 1 72 ? -14.434 -4.884 -5.500 1.00 66.19 72 GLU A C 1
ATOM 532 O O . GLU A 1 72 ? -15.059 -4.439 -6.465 1.00 66.19 72 GLU A O 1
ATOM 537 N N . GLY A 1 73 ? -13.109 -4.739 -5.376 1.00 51.66 73 GLY A N 1
ATOM 538 C CA . GLY A 1 73 ? -12.236 -4.090 -6.369 1.00 51.66 73 GLY A CA 1
ATOM 539 C C . GLY A 1 73 ? -11.542 -5.078 -7.292 1.00 51.66 73 GLY A C 1
ATOM 540 O O . GLY A 1 73 ? -11.668 -4.903 -8.525 1.00 51.66 73 GLY A O 1
#

pLDDT: mean 74.6, std 10.87, range [33.59, 84.62]

Foldseek 3Di:
DPDPPDDLVNQLVVVCVVPVVLPDPVNVVVSVVVSVVCVVVSVVVSVVLVVLVVDPVSNVVVVVVVVVVVVPD

Radius of gyration: 14.81 Å; chains: 1; bounding box: 34×19×36 Å

=== Feature glossary ===
Key to the feature types in this record:

— What the protein is —

Primary structure: the covalent order of the twenty standard amino acids along the backbone. Two proteins with the same sequence will (almost always) fold to the same structure; two with 30% identity often share a fold but not the details.

Database cross-references. InterPro integrates a dozen domain/family signature databases into unified entries with residue-range hits. GO terms attach function/process/location labels with evidence codes. CATH codes position the fold in a four-level structural taxonomy. Organism is the NCBI-taxonomy species name.

— Where its atoms are —

The mmCIF block holds the 3D Cartesian coordinates of each backbone atom (N, Cα, C, O) in ångströms. mmCIF is the PDB's canonical archive format — a tagged-loop text representation of the atomic model.

Six rendered views show the 3D structure from the faces of a cube — i.e. along ±x, ±y, ±z. Rendering representation is drawn randomly per protein from cartoon (secondary-structure ribbons), sticks (backbone bonds), or molecular surface; coloring is either N→C rainbow (blue at the N-terminus through red at the C-terminus) or one color per chain.

— Local backbone conformation —

DSSP 8-state secondary structure assigns each residue one of H (α-helix), G (3₁₀-helix), I (π-helix), E (extended β-strand), B (isolated β-bridge), T (hydrogen-bonded turn), S (bend), or '-' (coil). The assignment is computed from backbone hydrogen-bond geometry via the Kabsch–Sander algorithm.

P-SEA three-state annotation labels each residue as helix, strand, or coil based purely on the geometry of the Cα trace. It serves as a fallback when the full backbone (and thus DSSP) is unavailable.

The φ/ψ torsion pair specifies the backbone conformation at each residue. φ rotates about the N–Cα bond, ψ about the Cα–C bond. Steric clashes forbid most of the (φ, ψ) plane — the allowed regions (α-helix basin, β-sheet basin, left-handed helix) are the Ramachandran-allowed regions.

— Global shape and packing —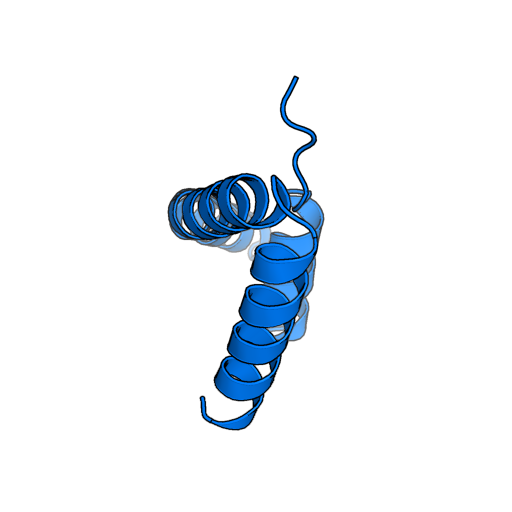

The geometric summary reports three shape descriptors. Rg (radius of gyration) measures how spread out the Cα atoms are about their centre of mass; compact globular proteins have small Rg, elongated or unfolded ones large. Cα contacts (<8 Å, |i−j|>4) count long-range residue pairs in spatial proximity — high for tightly packed folds, near zero for rods or random coil. The bounding-box extents give the protein's footprint along x, y, z in Å.

Accessible surface area quantifies burial. A residue with SASA near zero is packed into the hydrophobic core; one with SASA >100 Å² sits on the surface. Computed here via the Shrake–Rupley numerical algorithm with a 1.4 Å probe.

Plot images: a contact map (which residues are close in 3D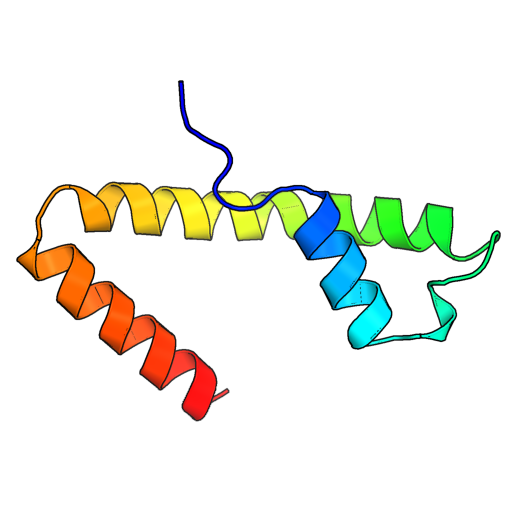, as an N×N binary image), a Ramachandran scatter (backbone torsion angles, revealing secondary-structure composition at a glance), and — for AlphaFold structures — a PAE heatmap (pairwise prediction confidence).

— Structural neighborhood —

The Foldseek 3Di string encodes local tertiary geometry as a 20-letter alphabet — one character per residue — derived from the relative positions of nearby Cα atoms. Unlike the amino-acid sequence, 3Di is a direct function of the 3D structure, so two proteins with the same fold have similar 3Di strings even at low sequence identity.

Nearest PDB neighbors are the top structural matches found by Foldseek when searching this structure against the entire Protein Data Bank. Each hit reports a TM-score (0 to 1; >0.5 almost always implies the same fold) and an E-value. These are *structural* homologs — they may share no detectable sequence similarity.

— Confidence and disorder —

For AlphaFold models, the B-factor field carries pLDDT — the model's own estimate of local accuracy on a 0–100 scale. Regions with pLDDT<50 should be treated as essentially unmodeled; they often correspond to intrinsically disordered segments.

B-factor (Debye–Waller factor) reflects atomic displacement in the crystal lattice. It is an experimental observable (units Å²), not a prediction; low values mean the atom is pinned down, high values mean it moves or is heterogeneous across the crystal.

Predicted aligned error is AlphaFold's pairwise confidence. Unlike pLDDT (per-residue), PAE is per-residue-pair and captures whether two parts of the structure are correctly placed relative to each other. Units are ångströms of expected positional error.